Protein AF-A0A315X6V8-F1 (afdb_monomer_lite)

Structure (mmCIF, N/CA/C/O backbone):
data_AF-A0A315X6V8-F1
#
_entry.id   AF-A0A315X6V8-F1
#
loop_
_atom_site.group_PDB
_atom_site.id
_atom_site.type_symbol
_atom_site.label_atom_id
_atom_site.label_alt_id
_atom_site.label_comp_id
_atom_site.label_asym_id
_atom_site.label_entity_id
_atom_site.label_seq_id
_atom_site.pdbx_PDB_ins_code
_atom_site.Cartn_x
_atom_site.Cartn_y
_atom_site.Cartn_z
_atom_site.occupancy
_atom_site.B_iso_or_equiv
_atom_site.auth_seq_id
_atom_site.auth_comp_id
_atom_site.auth_asym_id
_atom_site.auth_atom_id
_atom_site.pdbx_PDB_model_num
ATOM 1 N N . MET A 1 1 ? 19.469 -11.451 -4.457 1.00 45.38 1 MET A N 1
ATOM 2 C CA . MET A 1 1 ? 19.061 -10.132 -3.911 1.00 45.38 1 MET A CA 1
ATOM 3 C C . MET A 1 1 ? 17.618 -9.774 -4.273 1.00 45.38 1 MET A C 1
ATOM 5 O O . MET A 1 1 ? 16.922 -9.289 -3.395 1.00 45.38 1 MET A O 1
ATOM 9 N N . SER A 1 2 ? 17.141 -10.052 -5.496 1.00 53.44 2 SER A N 1
ATOM 10 C CA . SER A 1 2 ? 15.755 -9.761 -5.915 1.00 53.44 2 SER A CA 1
ATOM 11 C C . SER A 1 2 ? 14.669 -10.589 -5.183 1.00 53.44 2 SER A C 1
ATOM 13 O O . SER A 1 2 ? 13.732 -10.006 -4.647 1.00 53.44 2 SER A O 1
ATOM 15 N N . GLU A 1 3 ? 14.830 -11.911 -5.024 1.00 49.78 3 GLU A N 1
ATOM 16 C CA . GLU A 1 3 ? 13.830 -12.762 -4.334 1.00 49.78 3 GLU A CA 1
ATOM 17 C C . GLU A 1 3 ? 13.643 -12.443 -2.838 1.00 49.78 3 GLU A C 1
ATOM 19 O O . GLU A 1 3 ? 12.530 -12.488 -2.318 1.00 49.78 3 GLU A O 1
ATOM 24 N N . GLU A 1 4 ? 14.728 -12.103 -2.137 1.00 55.66 4 GLU A N 1
ATOM 25 C CA . GLU A 1 4 ? 14.705 -11.707 -0.720 1.00 55.66 4 GLU A CA 1
ATOM 26 C C . GLU A 1 4 ? 13.944 -10.382 -0.532 1.00 55.66 4 GLU A C 1
ATOM 28 O O . GLU A 1 4 ? 13.175 -10.231 0.418 1.00 55.66 4 GLU A O 1
ATOM 33 N N . ARG A 1 5 ? 14.124 -9.434 -1.465 1.00 54.94 5 ARG A N 1
ATOM 34 C CA . ARG A 1 5 ? 13.410 -8.150 -1.488 1.00 54.94 5 ARG A CA 1
ATOM 35 C C . ARG A 1 5 ? 11.927 -8.378 -1.777 1.00 54.94 5 ARG A C 1
ATOM 37 O O . ARG A 1 5 ? 11.105 -7.935 -0.985 1.00 54.94 5 ARG A O 1
ATOM 44 N N . GLY A 1 6 ? 11.602 -9.168 -2.806 1.00 53.94 6 GLY A N 1
ATOM 45 C CA . GLY A 1 6 ? 10.231 -9.592 -3.104 1.00 53.94 6 GLY A CA 1
ATOM 46 C C . GLY A 1 6 ? 9.543 -10.222 -1.890 1.00 53.94 6 GLY A C 1
ATOM 47 O O . GLY A 1 6 ? 8.465 -9.787 -1.510 1.00 53.94 6 GLY A O 1
ATOM 48 N N . ARG A 1 7 ? 10.199 -11.153 -1.182 1.00 58.78 7 ARG A N 1
ATOM 49 C CA . ARG A 1 7 ? 9.649 -11.750 0.054 1.00 58.78 7 ARG A CA 1
ATOM 50 C C . ARG A 1 7 ? 9.394 -10.748 1.171 1.00 58.78 7 ARG A C 1
ATOM 52 O O . ARG A 1 7 ? 8.379 -10.868 1.846 1.00 58.78 7 ARG A O 1
ATOM 59 N N . ARG A 1 8 ? 10.291 -9.788 1.397 1.00 64.94 8 ARG A N 1
ATOM 60 C CA . ARG A 1 8 ? 10.098 -8.771 2.447 1.00 64.94 8 ARG A CA 1
ATOM 61 C C . ARG A 1 8 ? 8.956 -7.818 2.108 1.00 64.94 8 ARG A C 1
ATOM 63 O O . ARG A 1 8 ? 8.240 -7.404 3.014 1.00 64.94 8 ARG A O 1
ATOM 70 N N . ILE A 1 9 ? 8.766 -7.534 0.819 1.00 58.12 9 ILE A N 1
ATOM 71 C CA . ILE A 1 9 ? 7.648 -6.744 0.299 1.00 58.12 9 ILE A CA 1
ATOM 72 C C . ILE A 1 9 ? 6.314 -7.448 0.543 1.00 58.12 9 ILE A C 1
ATOM 74 O O . ILE A 1 9 ? 5.422 -6.885 1.181 1.00 58.12 9 ILE A O 1
ATOM 78 N N . VAL A 1 10 ? 6.236 -8.719 0.137 1.00 60.44 10 VAL A N 1
ATOM 79 C CA . VAL A 1 10 ? 5.095 -9.615 0.387 1.00 60.44 10 VAL A CA 1
ATOM 80 C C . VAL A 1 10 ? 4.770 -9.650 1.874 1.00 60.44 10 VAL A C 1
ATOM 82 O O . VAL A 1 10 ? 3.620 -9.493 2.274 1.00 60.44 10 VAL A O 1
ATOM 85 N N . GLN A 1 11 ? 5.796 -9.862 2.700 1.00 68.88 11 GLN A N 1
ATOM 86 C CA . GLN A 1 11 ? 5.610 -10.047 4.126 1.00 68.88 11 GLN A CA 1
ATOM 87 C C . GLN A 1 11 ? 5.104 -8.779 4.795 1.00 68.88 11 GLN A C 1
ATOM 89 O O . GLN A 1 11 ? 4.240 -8.909 5.641 1.00 68.88 11 GLN A O 1
ATOM 94 N N . SER A 1 12 ? 5.558 -7.575 4.434 1.00 78.94 12 SER A N 1
ATOM 95 C CA . SER A 1 12 ? 5.123 -6.374 5.157 1.00 78.94 12 SER A CA 1
ATOM 96 C C . SER A 1 12 ? 3.702 -5.923 4.804 1.00 78.94 12 SER A C 1
ATOM 98 O O . SER A 1 12 ? 2.933 -5.640 5.720 1.00 78.94 12 SER A O 1
ATOM 100 N N . LEU A 1 13 ? 3.314 -5.901 3.519 1.00 81.75 13 LEU A N 1
ATOM 101 C CA . LEU A 1 13 ? 1.962 -5.477 3.115 1.00 81.75 13 LEU A CA 1
ATOM 102 C C . LEU A 1 13 ? 0.896 -6.505 3.491 1.00 81.75 13 LEU A C 1
ATOM 104 O O . LEU A 1 13 ? -0.147 -6.130 4.027 1.00 81.75 13 LEU A O 1
ATOM 108 N N . LEU A 1 14 ? 1.156 -7.795 3.248 1.00 85.50 14 LEU A N 1
ATOM 109 C CA . LEU A 1 14 ? 0.192 -8.843 3.584 1.00 85.50 14 LEU A CA 1
ATOM 110 C C . LEU A 1 14 ? 0.057 -9.013 5.097 1.00 85.50 14 LEU A C 1
ATOM 112 O O . LEU A 1 14 ? -1.061 -9.165 5.579 1.00 85.50 14 LEU A O 1
ATOM 116 N N . TYR A 1 15 ? 1.159 -8.918 5.850 1.00 87.44 15 TYR A N 1
ATOM 117 C CA . TYR A 1 15 ? 1.100 -8.953 7.311 1.00 87.44 15 TYR A CA 1
ATOM 118 C C . TYR A 1 15 ? 0.337 -7.754 7.871 1.00 87.44 15 TYR A C 1
ATOM 120 O O . TYR A 1 15 ? -0.532 -7.930 8.718 1.00 87.44 15 TYR A O 1
ATOM 128 N N . ALA A 1 16 ? 0.598 -6.538 7.380 1.00 86.44 16 ALA A N 1
ATOM 129 C CA . ALA A 1 16 ? -0.135 -5.357 7.831 1.00 86.44 16 ALA A CA 1
ATOM 130 C C . ALA A 1 16 ? -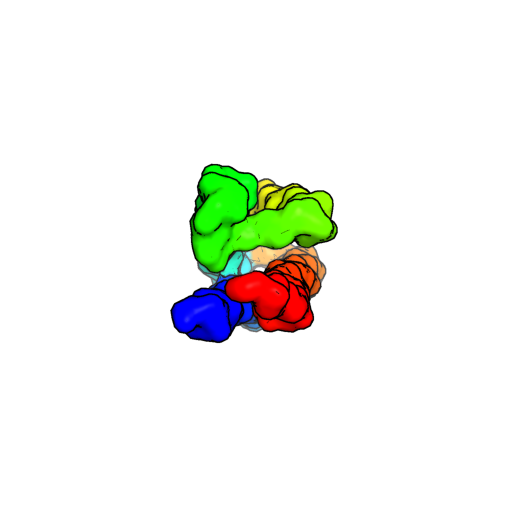1.640 -5.463 7.513 1.00 86.44 16 ALA A C 1
ATOM 132 O O . ALA A 1 16 ? -2.478 -5.115 8.347 1.00 86.44 16 ALA A O 1
ATOM 133 N N . ALA A 1 17 ? -1.992 -6.019 6.348 1.00 90.12 17 ALA A N 1
ATOM 134 C CA . ALA A 1 17 ? -3.378 -6.299 5.992 1.00 90.12 17 ALA A CA 1
ATOM 135 C C . ALA A 1 17 ? -4.022 -7.368 6.895 1.00 90.12 17 ALA A C 1
ATOM 137 O O . ALA A 1 17 ? -5.178 -7.218 7.285 1.00 90.12 17 ALA A O 1
ATOM 138 N N . GLU A 1 18 ? -3.285 -8.418 7.259 1.00 91.00 18 GLU A N 1
ATOM 139 C CA . GLU A 1 18 ? -3.736 -9.451 8.199 1.00 91.00 18 GLU A CA 1
ATOM 140 C C . GLU A 1 18 ? -3.989 -8.867 9.597 1.00 91.00 18 GLU A C 1
ATOM 142 O O . GLU A 1 18 ? -5.035 -9.128 10.194 1.00 91.00 18 GLU A O 1
ATOM 147 N N . GLN A 1 19 ? -3.089 -8.009 10.095 1.00 91.12 19 GLN A N 1
ATOM 148 C CA . GLN A 1 19 ? -3.289 -7.302 11.365 1.00 91.12 19 GLN A CA 1
ATOM 149 C C . GLN A 1 19 ? -4.541 -6.418 11.327 1.00 91.12 19 GLN A C 1
ATOM 151 O O . GLN A 1 19 ? -5.302 -6.374 12.293 1.00 91.12 19 GLN A O 1
ATOM 156 N N . LEU A 1 20 ? -4.789 -5.741 10.203 1.00 92.00 20 LEU A N 1
ATOM 157 C CA . LEU A 1 20 ? -5.971 -4.900 10.031 1.00 92.00 20 LEU A CA 1
ATOM 158 C C . LEU A 1 20 ? -7.268 -5.720 9.978 1.00 92.00 20 LEU A C 1
ATOM 160 O O . LEU A 1 20 ? -8.287 -5.299 10.522 1.00 92.00 20 LEU A O 1
ATOM 164 N N . GLU A 1 21 ? -7.243 -6.893 9.351 1.00 91.75 21 GLU A N 1
ATOM 165 C CA . GLU A 1 21 ? -8.388 -7.806 9.296 1.00 91.75 21 GLU A CA 1
ATOM 166 C C . GLU A 1 21 ? -8.705 -8.437 10.661 1.00 91.75 21 GLU A C 1
ATOM 168 O O . GLU A 1 21 ? -9.878 -8.637 10.992 1.00 91.75 21 GLU A O 1
ATOM 173 N N . GLY A 1 22 ? -7.667 -8.709 11.458 1.00 89.12 22 GLY A N 1
ATOM 174 C CA . GLY A 1 22 ? -7.767 -9.230 12.823 1.00 89.12 22 GLY A CA 1
ATOM 175 C C . GLY A 1 22 ? -8.078 -8.178 13.894 1.00 89.12 22 GLY A C 1
ATOM 176 O O . GLY A 1 22 ? -8.293 -8.543 15.051 1.00 89.12 22 GLY A O 1
ATOM 177 N N . ALA A 1 23 ? -8.115 -6.891 13.538 1.00 91.38 23 ALA A N 1
ATOM 178 C CA . ALA A 1 23 ? -8.353 -5.808 14.483 1.00 91.38 23 ALA A CA 1
ATOM 179 C C . ALA A 1 23 ? -9.750 -5.909 15.122 1.00 91.38 23 ALA A C 1
ATOM 181 O O . ALA A 1 23 ? -10.769 -6.024 14.436 1.00 91.38 23 ALA A O 1
ATOM 182 N N . SER A 1 24 ? -9.799 -5.833 16.455 1.00 91.56 24 SER A N 1
ATOM 183 C CA . SER A 1 24 ? -11.023 -6.050 17.242 1.00 91.56 24 SER A CA 1
ATOM 184 C C . SER A 1 24 ? -11.548 -4.792 17.936 1.00 91.56 24 SER A C 1
ATOM 186 O O . SER A 1 24 ? -12.635 -4.789 18.515 1.00 91.56 24 SER A O 1
ATOM 188 N N . SER A 1 25 ? -10.780 -3.706 17.870 1.00 93.00 25 SER A N 1
ATOM 189 C CA . SER A 1 25 ? -11.084 -2.427 18.499 1.00 93.00 25 SER A CA 1
ATOM 190 C C . SER A 1 25 ? -10.574 -1.257 17.653 1.00 93.00 25 SER A C 1
ATOM 192 O O . SER A 1 25 ? -9.693 -1.425 16.810 1.00 93.00 25 SER A O 1
ATOM 194 N N . GLY A 1 26 ? -11.102 -0.049 17.880 1.00 91.62 26 GLY A N 1
ATOM 195 C CA . GLY A 1 26 ? -10.611 1.170 17.220 1.00 91.62 26 GLY A CA 1
ATOM 196 C C . GLY A 1 26 ? -9.097 1.402 17.397 1.00 91.62 26 GLY A C 1
ATOM 197 O O . GLY A 1 26 ? -8.421 1.700 16.410 1.00 91.62 26 GLY A O 1
ATOM 198 N N . PRO A 1 27 ? -8.527 1.210 18.605 1.00 92.50 27 PRO A N 1
ATOM 199 C CA . PRO A 1 27 ? -7.080 1.235 18.813 1.00 92.50 27 PRO A CA 1
ATOM 200 C C . PRO A 1 27 ? -6.305 0.188 18.000 1.00 92.50 27 PRO A C 1
ATOM 202 O O . PRO A 1 27 ? -5.258 0.531 17.449 1.00 92.50 27 PRO A O 1
ATOM 205 N N . ASP A 1 28 ? -6.821 -1.041 17.870 1.00 92.62 28 ASP A N 1
ATOM 206 C CA . ASP A 1 28 ? -6.189 -2.084 17.044 1.00 92.62 28 ASP A CA 1
ATOM 207 C C . ASP A 1 28 ? -6.179 -1.672 15.569 1.00 92.62 28 ASP A C 1
ATOM 209 O O . ASP A 1 28 ? -5.146 -1.756 14.908 1.00 92.62 28 ASP A O 1
ATOM 213 N N . VAL A 1 29 ? -7.307 -1.149 15.067 1.00 93.75 29 VAL A N 1
ATOM 214 C CA . VAL A 1 29 ? -7.409 -0.625 13.695 1.00 93.75 29 VAL A CA 1
ATOM 215 C C . VAL A 1 29 ? -6.390 0.493 13.492 1.00 93.75 29 VAL A C 1
ATOM 217 O O . VAL A 1 29 ? -5.665 0.496 12.502 1.00 93.75 29 VAL A O 1
ATOM 220 N N . ARG A 1 30 ? -6.277 1.431 14.440 1.00 94.69 30 ARG A N 1
ATOM 221 C CA . ARG A 1 30 ? -5.300 2.526 14.364 1.00 94.69 30 ARG A CA 1
ATOM 222 C C . ARG A 1 30 ? -3.863 2.007 14.315 1.00 94.69 30 ARG A C 1
ATOM 224 O O . ARG A 1 30 ? -3.063 2.542 13.552 1.00 94.69 30 ARG A O 1
ATOM 231 N N . ALA A 1 31 ? -3.527 1.014 15.136 1.00 93.00 31 ALA A N 1
ATOM 232 C CA . ALA A 1 31 ? -2.202 0.402 15.144 1.00 93.00 31 ALA A CA 1
ATOM 233 C C . ALA A 1 31 ? -1.908 -0.290 13.805 1.00 93.00 31 ALA A C 1
ATOM 235 O O . ALA A 1 31 ? -0.924 0.051 13.152 1.00 93.00 31 ALA A O 1
ATOM 236 N N . ALA A 1 32 ? -2.817 -1.144 13.334 1.00 93.31 32 ALA A N 1
ATOM 237 C CA . ALA A 1 32 ? -2.666 -1.845 12.063 1.00 93.31 32 ALA A CA 1
ATOM 238 C C . ALA A 1 32 ? -2.578 -0.888 10.861 1.00 93.31 32 ALA A C 1
ATOM 240 O O . ALA A 1 32 ? -1.774 -1.097 9.955 1.00 93.31 32 ALA A O 1
ATOM 241 N N . VAL A 1 33 ? -3.346 0.209 10.857 1.00 93.94 33 VAL A N 1
ATOM 242 C CA . VAL A 1 33 ? -3.268 1.240 9.807 1.00 93.94 33 VAL A CA 1
ATOM 243 C C . VAL A 1 33 ? -1.917 1.965 9.818 1.00 93.94 33 VAL A C 1
ATOM 245 O O . VAL A 1 33 ? -1.410 2.306 8.750 1.00 93.94 33 VAL A O 1
ATOM 248 N N . ARG A 1 34 ? -1.302 2.200 10.987 1.00 94.62 34 ARG A N 1
ATOM 249 C CA . ARG A 1 34 ? 0.060 2.766 11.048 1.00 94.62 34 ARG A CA 1
ATOM 250 C C . ARG A 1 34 ? 1.075 1.824 10.413 1.00 94.62 34 ARG A C 1
ATOM 252 O O . ARG A 1 34 ? 1.896 2.281 9.624 1.00 94.62 34 ARG A O 1
ATOM 259 N N . ASP A 1 35 ? 0.974 0.532 10.702 1.00 92.12 35 ASP A N 1
ATOM 260 C CA . ASP A 1 35 ? 1.850 -0.474 10.101 1.00 92.12 35 ASP A CA 1
ATOM 261 C C . ASP A 1 35 ? 1.629 -0.570 8.582 1.00 92.12 35 ASP A C 1
ATOM 263 O O . ASP A 1 35 ? 2.596 -0.620 7.821 1.00 92.12 35 ASP A O 1
ATOM 267 N N . CYS A 1 36 ? 0.372 -0.482 8.122 1.00 92.62 36 CYS A N 1
ATOM 268 C CA . CYS A 1 36 ? 0.040 -0.383 6.696 1.00 92.62 36 CYS A CA 1
ATOM 269 C C . CYS A 1 36 ? 0.699 0.842 6.048 1.00 92.62 36 CYS A C 1
ATOM 271 O O . CYS A 1 36 ? 1.305 0.719 4.987 1.00 92.62 36 CYS A O 1
ATOM 273 N N . ALA A 1 37 ? 0.608 2.018 6.678 1.00 94.94 37 ALA A N 1
ATOM 274 C CA . ALA A 1 37 ? 1.213 3.247 6.166 1.00 94.94 37 ALA A CA 1
ATOM 275 C C . ALA A 1 37 ? 2.738 3.123 6.036 1.00 94.94 37 ALA A C 1
ATOM 277 O O . ALA A 1 37 ? 3.281 3.429 4.978 1.00 94.94 37 ALA A O 1
ATOM 278 N N . LEU A 1 38 ? 3.415 2.599 7.064 1.00 92.00 38 LEU A N 1
ATOM 279 C CA . LEU A 1 38 ? 4.865 2.382 7.040 1.00 92.00 38 LEU A CA 1
ATOM 280 C C . LEU A 1 38 ? 5.284 1.397 5.940 1.00 92.00 38 LEU A C 1
ATOM 282 O O . LEU A 1 38 ? 6.279 1.623 5.249 1.00 92.00 38 LEU A O 1
ATOM 286 N N . ALA A 1 39 ? 4.523 0.314 5.754 1.00 90.25 39 ALA A N 1
ATOM 287 C CA . ALA A 1 39 ? 4.774 -0.638 4.678 1.00 90.25 39 ALA A CA 1
ATOM 288 C C . ALA A 1 39 ? 4.612 0.023 3.298 1.00 90.25 39 ALA A C 1
ATOM 290 O O . ALA A 1 39 ? 5.494 -0.110 2.452 1.00 90.25 39 ALA A O 1
ATOM 291 N N . LEU A 1 40 ? 3.531 0.781 3.082 1.00 91.94 40 LEU A N 1
ATOM 292 C CA . LEU A 1 40 ? 3.281 1.501 1.829 1.00 91.94 40 LEU A CA 1
ATOM 293 C C . LEU A 1 40 ? 4.369 2.537 1.525 1.00 91.94 40 LEU A C 1
ATOM 295 O O . LEU A 1 40 ? 4.845 2.603 0.395 1.00 91.94 40 LEU A O 1
ATOM 299 N N . GLU A 1 41 ? 4.791 3.322 2.518 1.00 92.44 41 GLU A N 1
ATOM 300 C CA . GLU A 1 41 ? 5.874 4.304 2.372 1.00 92.44 41 GLU A CA 1
ATOM 301 C C . GLU A 1 41 ? 7.186 3.635 1.949 1.00 92.44 41 GLU A C 1
ATOM 303 O O . GLU A 1 41 ? 7.859 4.109 1.032 1.00 92.44 41 GLU A O 1
ATOM 308 N N . HIS A 1 42 ? 7.524 2.501 2.568 1.00 88.56 42 HIS A N 1
ATOM 309 C CA . HIS A 1 42 ? 8.712 1.734 2.207 1.00 88.56 42 HIS A CA 1
ATOM 310 C C . HIS A 1 42 ? 8.671 1.235 0.754 1.00 88.56 42 HIS A C 1
ATOM 312 O O . HIS A 1 42 ? 9.683 1.311 0.048 1.00 88.56 42 HIS A O 1
ATOM 318 N N . HIS A 1 43 ? 7.514 0.748 0.298 1.00 86.00 43 HIS A N 1
ATOM 319 C CA . HIS A 1 43 ? 7.339 0.268 -1.078 1.00 86.00 43 HIS A CA 1
ATOM 320 C C . HIS A 1 43 ? 7.364 1.390 -2.090 1.00 86.00 43 HIS A C 1
ATOM 322 O O . HIS A 1 43 ? 8.027 1.265 -3.114 1.00 86.00 43 HIS A O 1
ATOM 328 N N . LEU A 1 44 ? 6.738 2.521 -1.777 1.00 91.12 44 LEU A N 1
ATOM 329 C CA . LEU A 1 44 ? 6.796 3.707 -2.620 1.00 91.12 44 LEU A CA 1
ATOM 330 C C . LEU A 1 44 ? 8.227 4.229 -2.777 1.00 91.12 44 LEU A C 1
ATOM 332 O O . LEU A 1 44 ? 8.630 4.536 -3.896 1.00 91.12 44 LEU A O 1
ATOM 336 N N . ASP A 1 45 ? 9.014 4.288 -1.700 1.00 90.31 45 ASP A N 1
ATOM 337 C CA . ASP A 1 45 ? 10.425 4.696 -1.765 1.00 90.31 45 ASP A CA 1
ATOM 338 C C . ASP A 1 45 ? 11.272 3.699 -2.577 1.00 90.31 45 ASP A C 1
ATOM 340 O O . ASP A 1 45 ? 12.083 4.088 -3.419 1.00 90.31 45 ASP A O 1
ATOM 344 N N . THR A 1 46 ? 11.043 2.400 -2.375 1.00 86.06 46 THR A N 1
ATOM 345 C CA . THR A 1 46 ? 11.680 1.323 -3.145 1.00 86.06 46 THR A CA 1
ATOM 346 C C . THR A 1 46 ? 11.364 1.428 -4.635 1.00 86.06 46 THR A C 1
ATOM 348 O O . THR A 1 46 ? 12.283 1.473 -5.452 1.00 86.06 46 THR A O 1
ATOM 351 N N . LEU A 1 47 ? 10.084 1.509 -4.987 1.00 87.25 47 LEU A N 1
ATOM 352 C CA . LEU A 1 47 ? 9.623 1.567 -6.367 1.00 87.25 47 LEU A CA 1
ATOM 353 C C . LEU A 1 47 ? 10.064 2.866 -7.046 1.00 87.25 47 LEU A C 1
ATOM 355 O O . LEU A 1 47 ? 10.452 2.851 -8.210 1.00 87.25 47 LEU A O 1
ATOM 359 N N . ALA A 1 48 ? 10.077 3.987 -6.318 1.00 89.38 48 ALA A N 1
ATOM 360 C CA . ALA A 1 48 ? 10.593 5.252 -6.826 1.00 89.38 48 ALA A CA 1
ATOM 361 C C . ALA A 1 48 ? 12.092 5.176 -7.150 1.00 89.38 48 ALA A C 1
ATOM 363 O O . ALA A 1 48 ? 12.518 5.736 -8.160 1.00 89.38 48 ALA A O 1
ATOM 364 N N . LYS A 1 49 ? 12.899 4.487 -6.334 1.00 87.44 49 LYS A N 1
ATOM 365 C CA . LYS A 1 49 ? 14.325 4.264 -6.633 1.00 87.44 49 LYS A CA 1
ATOM 366 C C . LYS A 1 49 ? 14.509 3.426 -7.891 1.00 87.44 49 LYS A C 1
ATOM 368 O O . LYS A 1 49 ? 15.314 3.799 -8.737 1.00 87.44 49 LYS A O 1
ATOM 373 N N . ASP A 1 50 ? 13.736 2.355 -8.033 1.00 86.44 50 ASP A N 1
ATOM 374 C CA . ASP A 1 50 ? 13.827 1.449 -9.180 1.00 86.44 50 ASP A CA 1
ATOM 375 C C . ASP A 1 50 ? 13.325 2.129 -10.480 1.00 86.44 50 ASP A C 1
ATOM 377 O O . ASP A 1 50 ? 13.939 1.993 -11.537 1.00 86.44 50 ASP A O 1
ATOM 381 N N . LEU A 1 51 ? 12.266 2.949 -10.402 1.00 87.81 51 LEU A N 1
ATOM 382 C CA . LEU A 1 51 ? 11.728 3.742 -11.522 1.00 87.81 51 LEU A CA 1
ATOM 383 C C . LEU A 1 51 ? 12.654 4.874 -11.988 1.00 87.81 51 LEU A C 1
ATOM 385 O O . LEU A 1 51 ? 12.549 5.306 -13.136 1.00 87.81 51 LEU A O 1
ATOM 389 N N . ASN A 1 52 ? 13.494 5.399 -11.095 1.00 87.44 52 ASN A N 1
ATOM 390 C CA . ASN A 1 52 ? 14.438 6.480 -11.389 1.00 87.44 52 ASN A CA 1
ATOM 391 C C . ASN A 1 52 ? 15.884 5.978 -11.522 1.00 87.44 52 ASN A C 1
ATOM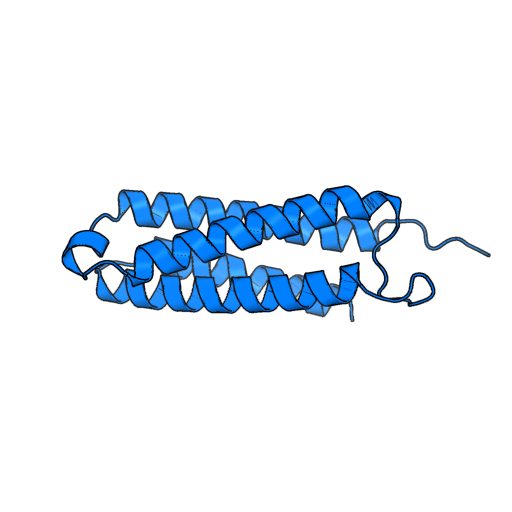 393 O O . ASN A 1 52 ? 16.805 6.791 -11.626 1.00 87.44 52 ASN A O 1
ATOM 397 N N . ALA A 1 53 ? 16.099 4.662 -11.482 1.00 86.25 53 ALA A N 1
ATOM 398 C CA . ALA A 1 53 ? 17.410 4.077 -11.696 1.00 86.25 53 ALA A CA 1
ATOM 399 C C . ALA A 1 53 ? 17.901 4.386 -13.118 1.00 86.25 53 ALA A C 1
ATOM 401 O O . ALA A 1 53 ? 17.115 4.480 -14.062 1.00 86.25 53 ALA A O 1
ATOM 402 N N . ASP A 1 54 ? 19.218 4.537 -13.264 1.00 82.19 54 ASP A N 1
ATOM 403 C CA . ASP A 1 54 ? 19.843 4.648 -14.581 1.00 82.19 54 ASP A CA 1
ATOM 404 C C . ASP A 1 54 ? 19.449 3.422 -15.425 1.00 82.19 54 ASP A C 1
ATOM 406 O O . ASP A 1 54 ? 19.594 2.308 -14.920 1.00 82.19 54 ASP A O 1
ATOM 410 N N . PRO A 1 55 ? 18.986 3.582 -16.679 1.00 77.94 55 PRO A N 1
ATOM 411 C CA . PRO A 1 55 ? 18.626 2.459 -17.548 1.00 77.94 55 PRO A CA 1
ATOM 412 C C . PRO A 1 55 ? 19.733 1.411 -17.740 1.00 77.94 55 PRO A C 1
ATOM 414 O O . PRO A 1 55 ? 19.440 0.275 -18.090 1.00 77.94 55 PRO A O 1
ATOM 417 N N . SER A 1 56 ? 20.999 1.777 -17.521 1.00 79.00 56 SER A N 1
ATOM 418 C CA . SER A 1 56 ? 22.148 0.860 -17.558 1.00 79.00 56 SER A CA 1
ATOM 419 C C . SER A 1 56 ? 22.371 0.070 -16.258 1.00 79.00 56 SER A C 1
ATOM 421 O O . SER A 1 56 ? 23.234 -0.806 -16.198 1.00 79.00 56 SER A O 1
ATOM 423 N N . SER A 1 57 ? 21.613 0.369 -15.201 1.00 80.88 57 SER A N 1
ATOM 424 C CA . SER A 1 57 ? 21.687 -0.310 -13.911 1.00 80.88 57 SER A CA 1
ATOM 425 C C . SER A 1 57 ? 21.004 -1.673 -13.956 1.00 80.88 57 SER A C 1
ATOM 427 O O . SER A 1 57 ? 19.883 -1.807 -14.435 1.00 80.88 57 SER A O 1
ATOM 429 N N . ILE A 1 58 ? 21.608 -2.666 -13.301 1.00 72.94 58 ILE A N 1
ATOM 430 C CA . ILE A 1 58 ? 21.000 -3.989 -13.061 1.00 72.94 58 ILE A CA 1
ATOM 431 C C . ILE A 1 58 ? 19.705 -3.936 -12.226 1.00 72.94 58 ILE A C 1
ATOM 433 O O . ILE A 1 58 ? 19.034 -4.950 -12.050 1.00 72.94 58 ILE A O 1
ATOM 437 N N . HIS A 1 59 ? 19.400 -2.779 -11.636 1.00 71.56 59 HIS A N 1
ATOM 438 C CA . HIS A 1 59 ? 18.201 -2.526 -10.838 1.00 71.56 59 HIS A CA 1
ATOM 439 C C . HIS A 1 59 ? 17.154 -1.689 -11.585 1.00 71.56 59 HIS A C 1
ATOM 441 O O . HIS A 1 59 ? 16.130 -1.352 -10.995 1.00 71.56 59 HIS A O 1
ATOM 447 N N . ALA A 1 60 ? 17.412 -1.323 -12.844 1.00 81.69 60 ALA A N 1
ATOM 448 C CA . ALA A 1 60 ? 16.458 -0.585 -13.650 1.00 81.69 60 ALA A CA 1
ATOM 449 C C . ALA A 1 60 ? 15.239 -1.447 -13.975 1.00 81.69 60 ALA A C 1
ATOM 451 O O . ALA A 1 60 ? 15.356 -2.627 -14.308 1.00 81.69 60 ALA A O 1
ATOM 452 N N . ILE A 1 61 ? 14.060 -0.835 -13.899 1.00 82.62 61 ILE A N 1
ATOM 453 C CA . ILE A 1 61 ? 12.843 -1.462 -14.402 1.00 82.62 61 ILE A CA 1
ATOM 454 C C . ILE A 1 61 ? 12.922 -1.504 -15.924 1.00 82.62 61 ILE A C 1
ATOM 456 O O . ILE A 1 61 ? 13.121 -0.484 -16.585 1.00 82.62 61 ILE A O 1
ATOM 460 N N . GLU A 1 62 ? 12.711 -2.696 -16.466 1.00 84.44 62 GLU A N 1
ATOM 461 C CA . GLU A 1 62 ? 12.647 -2.940 -17.901 1.00 84.44 62 GLU A CA 1
ATOM 462 C C . GLU A 1 62 ? 11.640 -1.993 -18.576 1.00 84.44 62 GLU A C 1
ATOM 464 O O . GLU A 1 62 ? 10.513 -1.855 -18.083 1.00 84.44 62 GLU A O 1
ATOM 469 N N . PRO A 1 63 ? 11.978 -1.344 -19.710 1.00 86.38 63 PRO A N 1
ATOM 470 C CA . PRO A 1 63 ? 11.144 -0.292 -20.296 1.00 86.38 63 PRO A CA 1
ATOM 471 C C . PRO A 1 63 ? 9.688 -0.699 -20.547 1.00 86.38 63 PRO A C 1
ATOM 473 O O . PRO A 1 63 ? 8.770 0.101 -20.363 1.00 86.38 63 PRO A O 1
ATOM 476 N N . ALA A 1 64 ? 9.461 -1.964 -20.915 1.00 86.56 64 ALA A N 1
ATOM 477 C CA . ALA A 1 64 ? 8.128 -2.520 -21.142 1.00 86.56 64 ALA A CA 1
ATOM 478 C C . ALA A 1 64 ? 7.271 -2.610 -19.861 1.00 86.56 64 ALA A C 1
ATOM 480 O O . ALA A 1 64 ? 6.042 -2.617 -19.943 1.00 86.56 64 ALA A O 1
ATOM 481 N N . LEU A 1 65 ? 7.899 -2.662 -18.683 1.00 88.44 65 LEU A N 1
ATOM 482 C CA . LEU A 1 65 ? 7.236 -2.754 -17.382 1.00 88.44 65 LEU A CA 1
ATOM 483 C C . LEU A 1 65 ? 7.000 -1.387 -16.727 1.00 88.44 65 LEU A C 1
ATOM 485 O O . LEU A 1 65 ? 6.191 -1.304 -15.803 1.00 88.44 65 LEU A O 1
ATOM 489 N N . ILE A 1 66 ? 7.619 -0.307 -17.221 1.00 90.00 66 ILE A N 1
ATOM 490 C CA . ILE A 1 66 ? 7.466 1.049 -16.662 1.00 90.00 66 ILE A CA 1
ATOM 491 C C . ILE A 1 66 ? 5.991 1.475 -16.533 1.00 90.00 66 ILE A C 1
ATOM 493 O O . ILE A 1 66 ? 5.619 1.946 -15.456 1.00 90.00 66 ILE A O 1
ATOM 497 N N . PRO A 1 67 ? 5.113 1.307 -17.547 1.00 90.69 67 PRO A N 1
ATOM 498 C CA . PRO A 1 67 ? 3.709 1.697 -17.408 1.00 90.69 67 PRO A CA 1
ATOM 499 C C . PRO A 1 67 ? 2.999 0.945 -16.277 1.00 90.69 67 PRO A C 1
ATOM 501 O O . PRO A 1 67 ? 2.238 1.537 -15.515 1.00 90.69 67 PRO A O 1
ATOM 504 N N . ARG A 1 68 ? 3.290 -0.353 -16.126 1.00 90.69 68 ARG A N 1
ATOM 505 C CA . ARG A 1 68 ? 2.729 -1.178 -15.051 1.00 90.69 68 ARG A CA 1
ATOM 506 C C . ARG A 1 68 ? 3.258 -0.738 -13.686 1.00 90.69 68 ARG A C 1
ATOM 508 O O . ARG A 1 68 ? 2.467 -0.566 -12.768 1.00 90.69 68 ARG A O 1
ATOM 515 N N . ALA A 1 69 ? 4.560 -0.489 -13.576 1.00 90.38 69 ALA A N 1
ATOM 516 C CA . ALA A 1 69 ? 5.186 0.019 -12.359 1.00 90.38 69 ALA A CA 1
ATOM 517 C C . ALA A 1 69 ? 4.598 1.370 -11.918 1.00 90.38 69 ALA A C 1
ATOM 519 O O . ALA A 1 69 ? 4.330 1.572 -10.738 1.00 90.38 69 ALA A O 1
ATOM 520 N N . ARG A 1 70 ? 4.301 2.274 -12.859 1.00 92.75 70 ARG A N 1
ATOM 521 C CA . ARG A 1 70 ? 3.616 3.545 -12.561 1.00 92.75 70 ARG A CA 1
ATOM 522 C C . ARG A 1 70 ? 2.176 3.353 -12.080 1.00 92.75 70 ARG A C 1
ATOM 524 O O . ARG A 1 70 ? 1.728 4.105 -11.218 1.00 92.75 70 ARG A O 1
ATOM 531 N N . ASN A 1 71 ? 1.464 2.351 -12.594 1.00 93.00 71 ASN A N 1
ATOM 532 C CA . ASN A 1 71 ? 0.122 2.023 -12.107 1.00 93.00 71 ASN A CA 1
ATOM 533 C C . ASN A 1 71 ? 0.162 1.480 -10.671 1.00 93.00 71 ASN A C 1
ATOM 535 O O . ASN A 1 71 ? -0.621 1.937 -9.840 1.00 93.00 71 ASN A O 1
ATOM 539 N N . VAL A 1 72 ? 1.111 0.586 -10.365 1.00 90.94 72 VAL A N 1
ATOM 540 C CA . VAL A 1 72 ? 1.345 0.100 -8.993 1.00 90.94 72 VAL A CA 1
ATOM 541 C C . VAL A 1 72 ? 1.693 1.271 -8.068 1.00 90.94 72 VAL A C 1
ATOM 543 O O . VAL A 1 72 ? 1.065 1.437 -7.027 1.00 90.94 72 VAL A O 1
ATOM 546 N N . GLU A 1 73 ? 2.603 2.161 -8.482 1.00 93.69 73 GLU A N 1
ATOM 547 C CA . GLU A 1 73 ? 2.955 3.373 -7.727 1.00 93.69 73 GLU A CA 1
ATOM 548 C C . GLU A 1 73 ? 1.718 4.236 -7.408 1.00 93.69 73 GLU A C 1
ATOM 550 O O . GLU A 1 73 ? 1.558 4.711 -6.282 1.00 93.69 73 GLU A O 1
ATOM 555 N N . ALA A 1 74 ? 0.827 4.441 -8.382 1.00 94.69 74 ALA A N 1
ATOM 556 C CA . ALA A 1 74 ? -0.402 5.206 -8.186 1.00 94.69 74 ALA A CA 1
ATOM 557 C C . ALA A 1 74 ? -1.372 4.517 -7.208 1.00 94.69 74 ALA A C 1
ATOM 559 O O . ALA A 1 74 ? -1.929 5.186 -6.333 1.00 94.69 74 ALA A O 1
ATOM 560 N N . GLY A 1 75 ? -1.533 3.194 -7.314 1.00 93.81 75 GLY A N 1
ATOM 561 C CA . GLY A 1 75 ? -2.348 2.398 -6.392 1.00 93.81 75 GLY A CA 1
ATOM 562 C C . GLY A 1 75 ? -1.839 2.481 -4.953 1.00 93.81 75 GLY A C 1
ATOM 563 O O . GLY A 1 75 ? -2.597 2.818 -4.042 1.00 93.81 75 GLY A O 1
ATOM 564 N N . LEU A 1 76 ? -0.532 2.290 -4.750 1.00 93.50 76 LEU A N 1
ATOM 565 C CA . LEU A 1 76 ? 0.105 2.396 -3.435 1.00 93.50 76 LEU A CA 1
ATOM 566 C C . LEU A 1 76 ? -0.048 3.803 -2.827 1.00 93.50 76 LEU A C 1
ATOM 568 O O . LEU A 1 76 ? -0.347 3.930 -1.638 1.00 93.50 76 LEU A O 1
ATOM 572 N N . LYS A 1 77 ? 0.074 4.871 -3.632 1.00 95.69 77 LYS A N 1
ATOM 573 C CA . LYS A 1 77 ? -0.184 6.253 -3.176 1.00 95.69 77 LYS A CA 1
ATOM 574 C C . LYS A 1 77 ? -1.627 6.444 -2.717 1.00 95.69 77 LYS A C 1
ATOM 576 O O . LYS A 1 77 ? -1.856 7.067 -1.682 1.00 95.69 77 LYS A O 1
ATOM 581 N N . GLN A 1 78 ? -2.597 5.901 -3.451 1.00 96.75 78 GLN A N 1
ATOM 582 C CA . GLN A 1 78 ? -4.009 6.003 -3.080 1.00 96.75 78 GLN A CA 1
ATOM 583 C C . GLN A 1 78 ? -4.314 5.271 -1.763 1.00 96.75 78 GLN A C 1
ATOM 585 O O . GLN A 1 78 ? -5.079 5.770 -0.930 1.00 96.75 78 GLN A O 1
ATOM 590 N N . LEU A 1 79 ? -3.687 4.115 -1.535 1.00 95.69 79 LEU A N 1
ATOM 591 C CA . LEU A 1 79 ? -3.804 3.397 -0.265 1.00 95.69 79 LEU A CA 1
ATOM 592 C C . LEU A 1 79 ? -3.161 4.173 0.888 1.00 95.69 79 LEU A C 1
ATOM 594 O O . LEU A 1 79 ? -3.737 4.224 1.972 1.00 95.69 79 LEU A O 1
ATOM 598 N N . LEU A 1 80 ? -2.032 4.849 0.654 1.00 96.56 80 LEU A N 1
ATOM 599 C CA . LEU A 1 80 ? -1.388 5.675 1.678 1.00 96.56 80 LEU A CA 1
ATOM 600 C C . LEU A 1 80 ? -2.271 6.865 2.084 1.00 96.56 80 LEU A C 1
ATOM 602 O O . LEU A 1 80 ? -2.416 7.149 3.274 1.00 96.56 80 LEU A O 1
ATOM 606 N N . LEU A 1 81 ? -2.931 7.512 1.118 1.00 97.00 81 LEU A N 1
ATOM 607 C CA . LEU A 1 81 ? -3.939 8.538 1.405 1.00 97.00 81 LEU A CA 1
ATOM 608 C C . LEU A 1 81 ? -5.079 7.971 2.260 1.00 97.00 81 LEU A C 1
ATOM 610 O O . LEU A 1 81 ? -5.488 8.590 3.242 1.00 97.00 81 LEU A O 1
ATOM 614 N N . THR A 1 82 ? -5.537 6.760 1.938 1.00 96.19 82 THR A N 1
ATOM 615 C CA . THR A 1 82 ? -6.576 6.066 2.710 1.00 96.19 82 THR A CA 1
ATOM 616 C C . THR A 1 82 ? -6.113 5.780 4.144 1.00 96.19 82 THR A C 1
ATOM 618 O O . THR A 1 82 ? -6.879 6.004 5.082 1.00 96.19 82 THR A O 1
ATOM 621 N N . CYS A 1 83 ? -4.851 5.381 4.359 1.00 95.69 83 CYS A N 1
ATOM 622 C CA . CYS A 1 83 ? -4.280 5.264 5.705 1.00 95.69 83 CYS A CA 1
ATOM 623 C C . CYS A 1 83 ? -4.389 6.584 6.477 1.00 95.69 83 CYS A C 1
ATOM 625 O O . CYS A 1 83 ? -4.832 6.589 7.625 1.00 95.69 83 CYS A O 1
ATOM 627 N N . TRP A 1 84 ? -4.023 7.713 5.867 1.00 95.75 84 TRP A N 1
ATOM 628 C CA . TRP A 1 84 ? -4.111 9.017 6.529 1.00 95.75 84 TRP A CA 1
ATOM 629 C C . TRP A 1 84 ? -5.553 9.410 6.865 1.00 95.75 84 TRP A C 1
ATOM 631 O O . TRP A 1 84 ? -5.798 9.927 7.956 1.00 95.75 84 TRP A O 1
ATOM 641 N N . GLU A 1 85 ? -6.518 9.096 5.998 1.00 95.25 85 GLU A N 1
ATOM 642 C CA . GLU A 1 85 ? -7.943 9.282 6.298 1.00 95.25 85 GLU A CA 1
ATOM 643 C C . GLU A 1 85 ? -8.402 8.456 7.502 1.00 95.25 85 GLU A C 1
ATOM 645 O O . GLU A 1 85 ? -9.187 8.943 8.317 1.00 95.25 85 GLU A O 1
ATOM 650 N N . PHE A 1 86 ? -7.931 7.213 7.633 1.00 93.38 86 PHE A N 1
ATOM 651 C CA . PHE A 1 86 ? -8.187 6.400 8.821 1.00 93.38 86 PHE A CA 1
ATOM 652 C C . PHE A 1 86 ? -7.539 7.023 10.063 1.00 93.38 86 PHE A C 1
ATOM 654 O O . PHE A 1 86 ? -8.193 7.170 11.091 1.00 93.38 86 PHE A O 1
ATOM 661 N N . LEU A 1 87 ? -6.276 7.447 9.987 1.00 94.31 87 LEU A N 1
ATOM 662 C CA . LEU A 1 87 ? -5.552 7.996 11.140 1.00 94.31 87 LEU A CA 1
ATOM 663 C C . LEU A 1 87 ? -6.106 9.339 11.636 1.00 94.31 87 LEU A C 1
ATOM 665 O O . LEU A 1 87 ? -5.961 9.645 12.823 1.00 94.31 87 LEU A O 1
ATOM 669 N N . ALA A 1 88 ? -6.761 10.105 10.760 1.00 94.56 88 ALA A N 1
ATOM 670 C CA . ALA A 1 88 ? -7.448 11.347 11.103 1.00 94.56 88 ALA A CA 1
ATOM 671 C C . ALA A 1 88 ? -8.749 11.134 11.904 1.00 94.56 88 ALA A C 1
ATOM 673 O O . ALA A 1 88 ? -9.247 12.078 12.517 1.00 94.56 88 ALA A O 1
ATOM 674 N N . ARG A 1 89 ? -9.297 9.913 11.915 1.00 93.38 89 ARG A N 1
ATOM 675 C CA . ARG A 1 89 ? -10.533 9.567 12.633 1.00 93.38 89 ARG A CA 1
ATOM 676 C C . ARG A 1 89 ? -10.301 9.357 14.122 1.00 93.38 89 ARG A C 1
ATOM 678 O O . ARG A 1 89 ? -9.196 9.032 14.569 1.00 93.38 89 ARG A O 1
ATOM 685 N N . ASN A 1 90 ? -11.369 9.487 14.901 1.00 91.56 90 ASN A N 1
ATOM 686 C CA . ASN A 1 90 ? -11.395 9.082 16.303 1.00 91.56 90 ASN A CA 1
ATOM 687 C C . ASN A 1 90 ? -11.689 7.576 16.459 1.00 91.56 90 ASN A C 1
ATOM 689 O O . ASN A 1 90 ? -12.138 6.912 15.529 1.00 91.56 90 ASN A O 1
ATOM 693 N N . ASP A 1 91 ? -11.459 7.022 17.650 1.00 84.69 91 ASP A N 1
ATOM 694 C CA . ASP A 1 91 ? -11.566 5.571 17.870 1.00 84.69 91 ASP A CA 1
ATOM 695 C C . ASP A 1 91 ? -12.996 5.020 17.720 1.00 84.69 91 ASP A C 1
ATOM 697 O O . ASP A 1 91 ? -13.163 3.843 17.409 1.00 84.69 91 ASP A O 1
ATOM 701 N N . THR A 1 92 ? -14.029 5.857 17.883 1.00 86.19 92 THR A N 1
ATOM 702 C CA . THR A 1 92 ? -15.428 5.449 17.650 1.00 86.19 92 THR A CA 1
ATOM 703 C C . THR A 1 92 ? -15.699 5.294 16.154 1.00 86.19 92 THR A C 1
ATOM 705 O O . THR A 1 92 ? -16.306 4.316 15.730 1.00 86.19 92 THR A O 1
ATOM 708 N N . GLU A 1 93 ? -15.195 6.222 15.340 1.00 88.12 93 GLU A N 1
ATOM 709 C CA . GLU A 1 93 ? -15.278 6.171 13.873 1.00 88.12 93 GLU A CA 1
ATOM 710 C C . GLU A 1 93 ? -14.434 5.038 13.268 1.00 88.12 93 GLU A C 1
ATOM 712 O O . GLU A 1 93 ? -14.728 4.565 12.169 1.00 88.12 93 GLU A O 1
ATOM 717 N N . LEU A 1 94 ? -13.386 4.607 13.975 1.00 89.12 94 LEU A N 1
ATOM 718 C CA . LEU A 1 94 ? -12.570 3.441 13.627 1.00 89.12 94 LEU A CA 1
ATOM 719 C C . LEU A 1 94 ? -13.233 2.106 13.992 1.00 89.12 94 LEU A C 1
ATOM 721 O O . LEU A 1 94 ? -12.785 1.065 13.521 1.00 89.12 94 LEU A O 1
ATOM 725 N N . GLY A 1 95 ? -14.311 2.128 14.780 1.00 83.62 95 GLY A N 1
ATOM 726 C CA . GLY A 1 95 ? -15.115 0.946 15.104 1.00 83.62 95 GLY A CA 1
ATOM 727 C C . GLY A 1 95 ? -15.943 0.401 13.932 1.00 83.62 95 GLY A C 1
ATOM 728 O O . GLY A 1 95 ? -16.631 -0.606 14.090 1.00 83.62 95 GLY A O 1
ATOM 729 N N . ASP A 1 96 ? -15.891 1.034 12.755 1.00 87.06 96 ASP A N 1
ATOM 730 C CA . ASP A 1 96 ? -16.451 0.486 11.517 1.00 87.06 96 ASP A CA 1
ATOM 731 C C . ASP A 1 96 ? -15.521 -0.589 10.927 1.00 87.06 96 ASP A C 1
ATOM 733 O O . ASP A 1 96 ? -14.702 -0.353 10.031 1.00 87.06 96 ASP A O 1
ATOM 737 N N . PHE A 1 97 ? -15.662 -1.807 11.449 1.00 88.44 97 PHE A N 1
ATOM 738 C CA . PHE A 1 97 ? -14.856 -2.955 11.035 1.00 88.44 97 PHE A CA 1
ATOM 739 C C . PHE A 1 97 ? -15.133 -3.413 9.599 1.00 88.44 97 PHE A C 1
ATOM 741 O O . PHE A 1 97 ? -14.289 -4.084 9.006 1.00 88.44 97 PHE A O 1
ATOM 748 N N . ALA A 1 98 ? -16.285 -3.065 9.014 1.00 90.00 98 ALA A N 1
ATOM 749 C CA . ALA A 1 98 ? -16.553 -3.376 7.611 1.00 90.00 98 ALA A CA 1
ATOM 750 C C . ALA A 1 98 ? -15.618 -2.561 6.711 1.00 90.00 98 ALA A C 1
ATOM 752 O O . ALA A 1 98 ? -14.923 -3.128 5.867 1.00 90.00 98 ALA A O 1
ATOM 753 N N . ARG A 1 99 ? -15.501 -1.256 6.985 1.00 89.81 99 ARG A N 1
ATOM 754 C CA . ARG A 1 99 ? -14.562 -0.375 6.283 1.00 89.81 99 ARG A CA 1
ATOM 755 C C . ARG A 1 99 ? -13.108 -0.820 6.470 1.00 89.81 99 ARG A C 1
ATOM 757 O O . ARG A 1 99 ? -12.345 -0.808 5.507 1.00 89.81 99 ARG A O 1
ATOM 764 N N . ALA A 1 100 ? -12.720 -1.227 7.682 1.00 90.88 100 ALA A N 1
ATOM 765 C CA . ALA A 1 100 ? -11.370 -1.734 7.952 1.00 90.88 100 ALA A CA 1
ATOM 766 C C . ALA A 1 100 ? -11.060 -3.014 7.150 1.00 90.88 100 ALA A C 1
ATOM 768 O O . ALA A 1 100 ? -9.999 -3.113 6.539 1.00 90.88 100 ALA A O 1
ATOM 769 N N . ARG A 1 101 ? -12.007 -3.959 7.069 1.00 91.50 101 ARG A N 1
ATOM 770 C CA . ARG A 1 101 ? -11.859 -5.194 6.276 1.00 91.50 101 ARG A CA 1
ATOM 771 C C . ARG A 1 101 ? -11.796 -4.936 4.775 1.00 91.50 101 ARG A C 1
ATOM 773 O O . ARG A 1 101 ? -10.984 -5.547 4.084 1.00 91.50 101 ARG A O 1
ATOM 780 N N . ASP A 1 102 ? -12.618 -4.023 4.266 1.00 93.81 102 ASP A N 1
ATOM 781 C CA . ASP A 1 102 ? -12.553 -3.622 2.860 1.00 93.81 102 ASP A CA 1
ATOM 782 C C . ASP A 1 102 ? -11.207 -2.970 2.523 1.00 93.81 102 ASP A C 1
ATOM 784 O O . ASP A 1 102 ? -10.681 -3.179 1.428 1.00 93.81 102 ASP A O 1
ATOM 788 N N . PHE A 1 103 ? -10.631 -2.213 3.459 1.00 93.81 103 PHE A N 1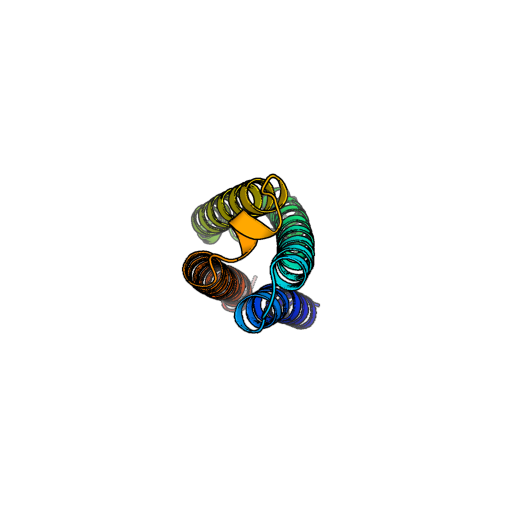
ATOM 789 C CA . PHE A 1 103 ? -9.296 -1.646 3.298 1.00 93.81 103 PHE A CA 1
ATOM 790 C C . PHE A 1 103 ? -8.199 -2.720 3.366 1.00 93.81 103 PHE A C 1
ATOM 792 O O . PHE A 1 103 ? -7.321 -2.744 2.506 1.00 93.81 103 PHE A O 1
ATOM 799 N N . ALA A 1 104 ? -8.295 -3.679 4.292 1.00 93.12 104 ALA A N 1
ATOM 800 C CA . ALA A 1 104 ? -7.394 -4.832 4.347 1.00 93.12 104 ALA A CA 1
ATOM 801 C C . ALA A 1 104 ? -7.403 -5.642 3.038 1.00 93.12 104 ALA A C 1
ATOM 803 O O . ALA A 1 104 ? -6.348 -6.047 2.553 1.00 93.12 104 ALA A O 1
ATOM 804 N N . ARG A 1 105 ? -8.574 -5.829 2.409 1.00 93.56 105 ARG A N 1
ATOM 805 C CA . ARG A 1 105 ? -8.662 -6.471 1.087 1.00 93.56 105 ARG A CA 1
ATOM 806 C C . ARG A 1 105 ? -7.883 -5.692 0.026 1.00 93.56 105 ARG A C 1
ATOM 808 O O . ARG A 1 105 ? -7.077 -6.293 -0.671 1.00 93.56 105 ARG A O 1
ATOM 815 N N . GLN A 1 106 ? -8.065 -4.374 -0.046 1.00 93.56 106 GLN A N 1
ATOM 816 C CA . GLN A 1 106 ? -7.339 -3.529 -1.003 1.00 93.56 106 GLN A CA 1
ATOM 817 C C . GLN A 1 106 ? -5.819 -3.573 -0.787 1.00 93.56 106 GLN A C 1
ATOM 819 O O . GLN A 1 106 ? -5.063 -3.630 -1.753 1.00 93.56 106 GLN A O 1
ATOM 824 N N . MET A 1 107 ? -5.369 -3.607 0.471 1.00 91.00 107 MET A N 1
ATOM 825 C CA . MET A 1 107 ? -3.955 -3.782 0.816 1.00 91.00 107 MET A CA 1
ATOM 826 C C . MET A 1 107 ? -3.400 -5.122 0.318 1.00 91.00 107 MET A C 1
ATOM 828 O O . MET A 1 107 ? -2.289 -5.166 -0.210 1.00 91.00 107 MET A O 1
ATOM 832 N N . ARG A 1 108 ? -4.172 -6.212 0.448 1.00 90.06 108 ARG A N 1
ATOM 833 C CA . ARG A 1 108 ? -3.784 -7.528 -0.085 1.00 90.06 108 ARG A CA 1
ATOM 834 C C . ARG A 1 108 ? -3.703 -7.526 -1.607 1.00 90.06 108 ARG A C 1
ATOM 836 O O . ARG A 1 108 ? -2.725 -8.029 -2.151 1.00 90.06 108 ARG A O 1
ATOM 843 N N . ASP A 1 109 ? -4.696 -6.950 -2.274 1.00 90.25 109 ASP A N 1
ATOM 844 C CA . ASP A 1 109 ? -4.738 -6.879 -3.737 1.00 90.25 109 ASP A CA 1
ATOM 845 C C . ASP A 1 109 ? -3.533 -6.093 -4.2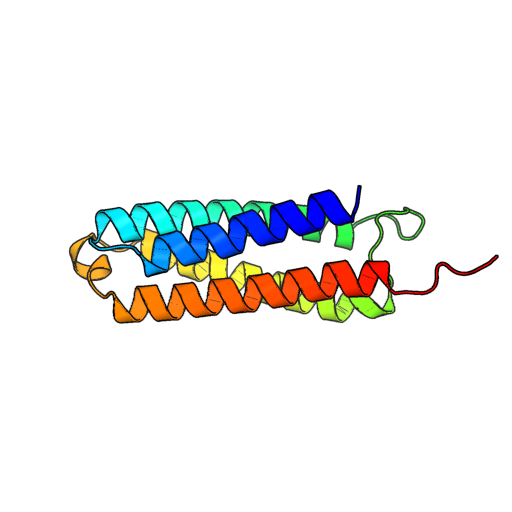81 1.00 90.25 109 ASP A C 1
ATOM 847 O O . ASP A 1 109 ? -2.819 -6.588 -5.151 1.00 90.25 109 ASP A O 1
ATOM 851 N N . ALA A 1 110 ? -3.216 -4.938 -3.687 1.00 86.56 110 ALA A N 1
ATOM 852 C CA . ALA A 1 110 ? -2.032 -4.162 -4.059 1.00 86.56 110 ALA A CA 1
ATOM 853 C C . ALA A 1 110 ? -0.716 -4.889 -3.745 1.00 86.56 110 ALA A C 1
ATOM 855 O O . ALA A 1 110 ? 0.220 -4.831 -4.540 1.00 86.56 110 ALA A O 1
ATOM 856 N N . GLY A 1 111 ? -0.651 -5.611 -2.621 1.00 84.88 111 GLY A N 1
ATOM 857 C CA . GLY A 1 111 ? 0.484 -6.478 -2.312 1.00 84.88 111 GLY A CA 1
ATOM 858 C C . GLY A 1 111 ? 0.724 -7.516 -3.411 1.00 84.88 111 GLY A C 1
ATOM 859 O O . GLY A 1 111 ? 1.861 -7.697 -3.835 1.00 84.88 111 GLY A O 1
ATOM 860 N N . HIS A 1 112 ? -0.331 -8.154 -3.926 1.00 85.75 112 HIS A N 1
ATOM 861 C CA . HIS A 1 112 ? -0.219 -9.094 -5.046 1.00 85.75 112 HIS A CA 1
ATOM 862 C C . HIS A 1 112 ? 0.209 -8.421 -6.357 1.00 85.75 112 HIS A C 1
ATOM 864 O O . HIS A 1 112 ? 1.048 -8.968 -7.070 1.00 85.75 112 HIS A O 1
ATOM 870 N N . GLU A 1 113 ? -0.308 -7.232 -6.672 1.00 84.44 113 GLU A N 1
ATOM 871 C CA . GLU 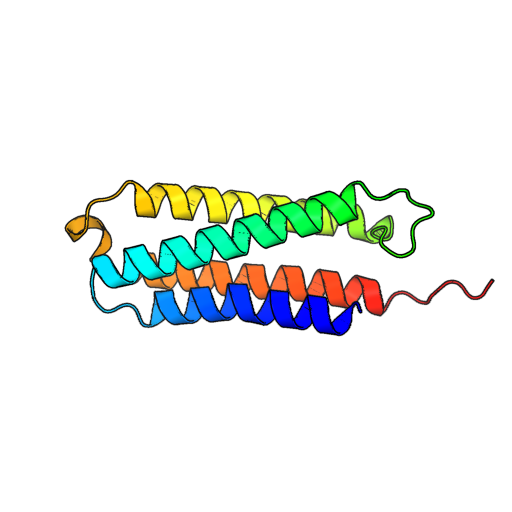A 1 113 ? 0.093 -6.507 -7.886 1.00 84.44 113 GLU A CA 1
ATOM 872 C C . GLU A 1 113 ? 1.577 -6.108 -7.879 1.00 84.44 113 GLU A C 1
ATOM 874 O O . GLU A 1 113 ? 2.247 -6.210 -8.913 1.00 84.44 113 GLU A O 1
ATOM 879 N N . ASP A 1 114 ? 2.098 -5.693 -6.721 1.00 77.25 114 ASP A N 1
ATOM 880 C CA . ASP A 1 114 ? 3.511 -5.349 -6.537 1.00 77.25 114 ASP A CA 1
ATOM 881 C C . ASP A 1 114 ? 4.409 -6.596 -6.656 1.00 77.25 114 ASP A C 1
ATOM 883 O O . ASP A 1 114 ? 5.435 -6.595 -7.340 1.00 77.25 114 ASP A O 1
ATOM 887 N N . ILE A 1 115 ? 3.963 -7.726 -6.095 1.00 76.62 115 ILE A N 1
ATOM 888 C CA . ILE A 1 115 ? 4.619 -9.033 -6.249 1.00 76.62 115 ILE A CA 1
ATOM 889 C C . ILE A 1 115 ? 4.714 -9.444 -7.716 1.00 76.62 115 ILE A C 1
ATOM 891 O O . ILE A 1 115 ? 5.788 -9.831 -8.187 1.00 76.62 115 ILE A O 1
ATOM 895 N N . ASP A 1 116 ? 3.605 -9.355 -8.445 1.00 81.38 116 ASP A N 1
ATOM 896 C CA . ASP A 1 116 ? 3.569 -9.726 -9.854 1.00 81.38 116 ASP A CA 1
ATOM 897 C C . ASP A 1 116 ? 4.507 -8.852 -10.696 1.00 81.38 116 ASP A C 1
ATOM 899 O O . ASP A 1 116 ? 5.082 -9.335 -11.673 1.00 81.38 116 ASP A O 1
ATOM 903 N N . LEU A 1 117 ? 4.687 -7.578 -10.335 1.00 81.62 117 LEU A N 1
ATOM 904 C CA . LEU A 1 117 ? 5.647 -6.687 -10.988 1.00 81.62 117 LEU A CA 1
ATOM 905 C C . LEU A 1 117 ? 7.098 -7.126 -10.727 1.00 81.62 117 LEU A C 1
ATOM 907 O O . LEU A 1 117 ? 7.904 -7.186 -11.663 1.00 81.62 117 LEU A O 1
ATOM 911 N N . VAL A 1 118 ? 7.427 -7.477 -9.479 1.00 75.81 118 VAL A N 1
ATOM 912 C CA . VAL A 1 118 ? 8.753 -8.000 -9.111 1.00 75.81 118 VAL A CA 1
ATOM 913 C C . VAL A 1 118 ? 9.050 -9.303 -9.860 1.00 75.81 118 VAL A C 1
ATOM 915 O O . VAL A 1 118 ? 10.131 -9.449 -10.433 1.00 75.81 118 VAL A O 1
ATOM 918 N N . PHE A 1 119 ? 8.092 -10.232 -9.931 1.00 73.19 119 PHE A N 1
ATOM 919 C CA . PHE A 1 119 ? 8.263 -11.480 -10.682 1.00 73.19 119 PHE A CA 1
ATOM 920 C C . PHE A 1 119 ? 8.324 -11.267 -12.196 1.00 73.19 119 PHE A C 1
ATOM 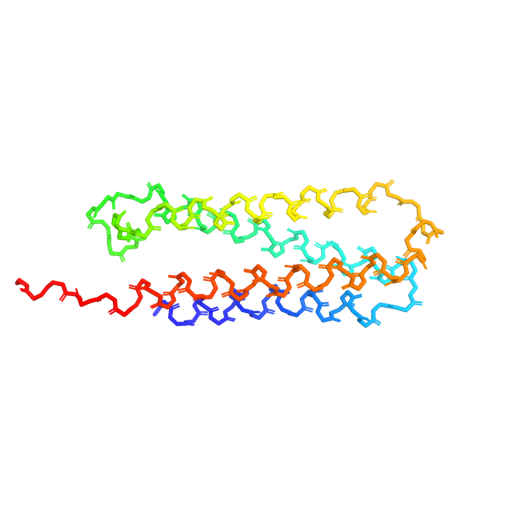922 O O . PHE A 1 119 ? 9.153 -11.892 -12.856 1.00 73.19 119 PHE A O 1
ATOM 929 N N . ALA A 1 120 ? 7.514 -10.366 -12.758 1.00 74.94 120 ALA A N 1
ATOM 930 C CA . ALA A 1 120 ? 7.600 -10.013 -14.176 1.00 74.94 120 ALA A CA 1
ATOM 931 C C . ALA A 1 120 ? 8.997 -9.488 -14.545 1.00 74.94 120 ALA A C 1
ATOM 933 O O . ALA A 1 120 ? 9.506 -9.804 -15.616 1.00 74.94 120 ALA A O 1
ATOM 934 N N . SER A 1 121 ? 9.641 -8.760 -13.630 1.00 68.19 121 SER A N 1
ATOM 935 C CA . SER A 1 121 ? 11.010 -8.261 -13.807 1.00 68.19 121 SER A CA 1
ATOM 936 C C . SER A 1 121 ? 12.070 -9.375 -13.742 1.00 68.19 121 SER A C 1
ATOM 938 O O . SER A 1 121 ? 13.139 -9.237 -14.323 1.00 68.19 121 SER A O 1
ATOM 940 N N . LEU A 1 122 ? 11.783 -10.494 -13.064 1.00 65.50 122 LEU A N 1
ATOM 941 C CA . LEU A 1 122 ? 12.664 -11.670 -12.969 1.00 65.50 122 LEU A CA 1
ATOM 942 C C . LEU A 1 122 ? 12.530 -12.645 -14.149 1.00 65.50 122 LEU A C 1
ATOM 944 O O . LEU A 1 122 ? 13.465 -13.390 -14.434 1.00 65.50 122 LEU A O 1
ATOM 948 N N . LEU A 1 123 ? 11.360 -12.680 -14.790 1.00 60.41 123 LEU A N 1
ATOM 949 C CA . LEU A 1 123 ? 11.029 -13.615 -15.873 1.00 60.41 123 LEU A CA 1
ATOM 950 C C . LEU A 1 123 ? 11.371 -13.084 -17.268 1.00 60.41 123 LEU A C 1
ATOM 952 O O . LEU A 1 123 ? 11.243 -13.824 -18.247 1.00 60.41 123 LEU A O 1
ATOM 956 N N . LEU A 1 124 ? 11.788 -11.822 -17.381 1.00 60.47 124 LEU A N 1
ATOM 957 C CA . LEU A 1 124 ? 12.276 -11.302 -18.648 1.00 60.47 124 LEU A CA 1
ATOM 958 C C . LEU A 1 124 ? 13.585 -12.020 -18.999 1.00 60.47 124 LEU A C 1
ATOM 960 O O . LEU A 1 124 ? 14.472 -12.117 -18.145 1.00 60.47 124 LEU A O 1
ATOM 964 N N . PRO A 1 125 ? 13.709 -12.575 -20.222 1.00 51.47 125 PRO A N 1
ATOM 965 C CA . PRO A 1 125 ? 14.955 -13.178 -20.649 1.00 51.47 125 PRO A CA 1
ATOM 966 C C . PRO A 1 125 ? 16.017 -12.091 -20.562 1.00 51.47 125 PRO A C 1
ATOM 968 O O . PRO A 1 125 ? 15.951 -11.107 -21.296 1.00 51.47 125 PRO A O 1
ATOM 971 N N . GLN A 1 126 ? 16.967 -12.262 -19.639 1.00 48.56 126 GLN A N 1
ATOM 972 C CA . GLN A 1 126 ? 18.216 -11.512 -19.657 1.00 48.56 126 GLN A CA 1
ATOM 973 C C . GLN A 1 126 ? 18.720 -11.638 -21.088 1.00 48.56 126 GLN A C 1
ATOM 975 O O . GLN A 1 126 ? 18.928 -12.765 -21.548 1.00 48.56 126 GLN A O 1
ATOM 980 N N . GLY A 1 127 ? 18.781 -10.522 -21.817 1.00 42.47 127 GLY A N 1
ATOM 981 C CA . GLY A 1 127 ? 19.307 -10.524 -23.171 1.00 42.47 127 GLY A CA 1
ATOM 982 C C . GLY A 1 127 ? 20.636 -11.266 -23.141 1.00 42.47 127 GLY A C 1
ATOM 983 O O . GLY A 1 127 ? 21.560 -10.846 -22.453 1.00 42.47 127 GLY A O 1
ATOM 984 N N . LEU A 1 128 ? 20.678 -12.431 -23.787 1.00 34.12 128 LEU A N 1
ATOM 985 C CA . LEU A 1 128 ? 21.929 -13.083 -24.119 1.00 34.12 128 LEU A CA 1
ATOM 986 C C . LEU A 1 128 ? 22.580 -12.175 -25.156 1.00 34.12 128 LEU A C 1
ATOM 988 O O . LEU A 1 128 ? 22.208 -12.242 -26.327 1.00 34.12 128 LEU A O 1
ATOM 992 N N . ASP A 1 129 ? 23.482 -11.318 -24.698 1.00 40.34 129 ASP A N 1
ATOM 993 C CA . ASP A 1 129 ? 24.492 -10.669 -25.529 1.00 40.34 129 ASP A CA 1
ATOM 994 C C . ASP A 1 129 ? 25.875 -10.998 -24.949 1.00 40.34 129 ASP A C 1
ATOM 996 O O . ASP A 1 129 ? 26.089 -10.762 -23.734 1.00 40.34 129 ASP A O 1
#

Radius of gyration: 16.25 Å; chains: 1; bounding box: 41×25×44 Å

Secondary structure (DSSP, 8-state):
-HHHHHHHHHHHHHHHHHHHHT--SHHHHHHHHHHHHHHHHHHHHHHHHHHTS-TTSTTSPPGGGHHHHHHHHHHHHHHHHHHHHHHTS-TTGGG-HHHHHHHHHHHHHHHHHHHHHHHHHHHS-----

Foldseek 3Di:
DLVVVLVVLLCQLLVLLVQLLVQDFLVSNLVSLVSNLVSLVVVLVLLVCQPPPDPPDPSHQDPVCNVLSVVLNVLSVVLNVVSVVSNPDDRVVSNPSVVSNVSSVSSNVSSVSSSVSSVVSVPPPPPPD

pLDDT: mean 83.64, std 13.89, range [34.12, 97.0]

Sequence (129 aa):
MSEERGRRIVQSLLYAAEQLEGASSGPDVRAAVRDCALALEHHLDTLAKDLNADPSSIHAIEPALIPRARNVEAGLKQLLLTCWEFLARNDTELGDFARARDFARQMRDAGHEDIDLVFASLLLPQGLD